Protein AF-A0A968BVP1-F1 (afdb_monomer)

Mean predicted aligned error: 5.4 Å

Structure (mmCIF, N/CA/C/O backbone):
data_AF-A0A968BVP1-F1
#
_entry.id   AF-A0A968BVP1-F1
#
loop_
_atom_site.group_PDB
_atom_site.id
_atom_site.type_symbol
_atom_site.label_atom_id
_atom_site.label_alt_id
_atom_site.label_comp_id
_atom_site.label_asym_id
_atom_site.label_entity_id
_atom_site.label_seq_id
_atom_site.pdbx_PDB_ins_code
_atom_site.Cartn_x
_atom_site.Cartn_y
_atom_site.Cartn_z
_atom_site.occupancy
_atom_site.B_iso_or_equiv
_atom_site.auth_seq_id
_atom_site.auth_comp_id
_atom_site.auth_asym_id
_atom_site.auth_atom_id
_atom_site.pdbx_PDB_model_num
ATOM 1 N N . MET A 1 1 ? -15.185 7.755 -11.652 1.00 41.69 1 MET A N 1
ATOM 2 C CA . MET A 1 1 ? -15.634 7.357 -10.300 1.00 41.69 1 MET A CA 1
ATOM 3 C C . MET A 1 1 ? -15.084 8.380 -9.328 1.00 41.69 1 MET A C 1
ATOM 5 O O . MET A 1 1 ? -13.960 8.812 -9.534 1.00 41.69 1 MET A O 1
ATOM 9 N N . MET A 1 2 ? -15.876 8.836 -8.360 1.00 43.50 2 MET A N 1
ATOM 10 C CA . MET A 1 2 ? -15.433 9.840 -7.390 1.00 43.50 2 MET A CA 1
ATOM 11 C C . MET A 1 2 ? -14.433 9.199 -6.422 1.00 43.50 2 MET A C 1
ATOM 13 O O . MET A 1 2 ? -14.837 8.590 -5.438 1.00 43.50 2 MET A O 1
ATOM 17 N N . THR A 1 3 ? -13.138 9.301 -6.706 1.00 53.69 3 THR A N 1
ATOM 18 C CA . THR A 1 3 ? -12.103 9.068 -5.696 1.00 53.69 3 THR A CA 1
ATOM 19 C C . THR A 1 3 ? -12.047 10.321 -4.834 1.00 53.69 3 THR A C 1
ATOM 21 O O . THR A 1 3 ? -11.337 11.272 -5.144 1.00 53.69 3 THR A O 1
ATOM 24 N N . GLY A 1 4 ? -12.899 10.378 -3.812 1.00 74.56 4 GLY A N 1
ATOM 25 C CA . GLY A 1 4 ? -12.722 11.358 -2.751 1.00 74.56 4 GLY A CA 1
ATOM 26 C C . GLY A 1 4 ? -11.525 10.916 -1.928 1.00 74.56 4 GLY A C 1
ATOM 27 O O . GLY A 1 4 ? -11.601 9.870 -1.284 1.00 74.56 4 GLY A O 1
ATOM 28 N N . HIS A 1 5 ? -10.428 11.668 -1.984 1.00 85.94 5 HIS A N 1
ATOM 29 C CA . HIS A 1 5 ? -9.328 11.466 -1.052 1.00 85.94 5 HIS A CA 1
ATOM 30 C C . HIS A 1 5 ? -9.881 11.533 0.377 1.00 85.94 5 HIS A C 1
ATOM 32 O O . HIS A 1 5 ? -10.595 12.471 0.737 1.00 85.94 5 HIS A O 1
ATOM 38 N N . LEU A 1 6 ? -9.576 10.512 1.173 1.00 91.88 6 LEU A N 1
ATOM 39 C CA . LEU A 1 6 ? -9.754 10.508 2.617 1.00 91.88 6 LEU A CA 1
ATOM 40 C C . LEU A 1 6 ? -9.092 11.741 3.229 1.00 91.88 6 LEU A C 1
ATOM 42 O O . LEU A 1 6 ? -8.031 12.181 2.780 1.00 91.88 6 LEU A O 1
ATOM 46 N N . SER A 1 7 ? -9.719 12.274 4.276 1.00 94.06 7 SER A N 1
ATOM 47 C CA . SER A 1 7 ? -9.100 13.335 5.058 1.00 94.06 7 SER A CA 1
ATOM 48 C C . SER A 1 7 ? -7.851 12.803 5.779 1.00 94.06 7 SER A C 1
ATOM 50 O O . SER A 1 7 ? -7.758 11.595 6.034 1.00 94.06 7 SER A O 1
ATOM 52 N N . PRO A 1 8 ? -6.894 13.674 6.138 1.00 92.56 8 PRO A N 1
ATOM 53 C CA . PRO A 1 8 ? -5.720 13.268 6.908 1.00 92.56 8 PRO A CA 1
ATOM 54 C C . PRO A 1 8 ? -6.083 12.543 8.210 1.00 92.56 8 PRO A C 1
ATOM 56 O O . PRO A 1 8 ? -5.438 11.568 8.580 1.00 92.56 8 PRO A O 1
ATOM 59 N N . GLU A 1 9 ? -7.159 12.967 8.872 1.00 96.06 9 GLU A N 1
ATOM 60 C CA . GLU A 1 9 ? -7.649 12.357 10.108 1.00 96.06 9 GLU A CA 1
ATOM 61 C C . GLU A 1 9 ? -8.123 10.920 9.874 1.00 96.06 9 GLU A C 1
ATOM 63 O O . GLU A 1 9 ? -7.772 10.031 10.642 1.00 96.06 9 GLU A O 1
ATOM 68 N N . ALA A 1 10 ? -8.848 10.666 8.781 1.00 95.25 10 ALA A N 1
ATOM 69 C CA . ALA A 1 10 ? -9.285 9.317 8.428 1.00 95.25 10 ALA A CA 1
ATOM 70 C C . ALA A 1 10 ? -8.099 8.391 8.096 1.00 95.25 10 ALA A C 1
ATOM 72 O O . ALA A 1 10 ? -8.136 7.203 8.416 1.00 95.25 10 ALA A O 1
ATOM 73 N N . ILE A 1 11 ? -7.033 8.917 7.482 1.00 94.94 11 ILE A N 1
ATOM 74 C CA . ILE A 1 11 ? -5.795 8.158 7.239 1.00 94.94 11 ILE A CA 1
ATOM 75 C C . ILE A 1 11 ? -5.114 7.782 8.562 1.00 94.94 11 ILE A C 1
ATOM 77 O O . ILE A 1 11 ? -4.717 6.627 8.737 1.00 94.94 11 ILE A O 1
ATOM 81 N N . GLU A 1 12 ? -5.014 8.721 9.504 1.00 95.56 12 GLU A N 1
ATOM 82 C CA . GLU A 1 12 ? -4.438 8.453 10.825 1.00 95.56 12 GLU A CA 1
ATOM 83 C C . GLU A 1 12 ? -5.295 7.478 11.643 1.00 95.56 12 GLU A C 1
ATOM 85 O O . GLU A 1 12 ? -4.748 6.589 12.293 1.00 95.56 12 GLU A O 1
ATOM 90 N N . GLU A 1 13 ? -6.626 7.555 11.562 1.00 95.88 13 GLU A N 1
ATOM 91 C CA . GLU A 1 13 ? -7.519 6.574 12.191 1.00 95.88 13 GLU A CA 1
ATOM 92 C C . GLU A 1 13 ? -7.312 5.169 11.617 1.00 95.88 13 GLU A C 1
ATOM 94 O O . GLU A 1 13 ? -7.130 4.215 12.378 1.00 95.88 13 GLU A O 1
ATOM 99 N N . LEU A 1 14 ? -7.260 5.025 10.288 1.00 95.19 14 LEU A N 1
ATOM 100 C CA . LEU A 1 14 ? -7.003 3.736 9.636 1.00 95.19 14 LEU A CA 1
ATOM 101 C C . LEU A 1 14 ? -5.667 3.122 10.068 1.00 95.19 14 LEU A C 1
ATOM 103 O O . LEU A 1 14 ? -5.574 1.906 10.220 1.00 95.19 14 LEU A O 1
ATOM 107 N N . LYS A 1 15 ? -4.643 3.945 10.311 1.00 95.75 15 LYS A N 1
ATOM 108 C CA . LYS A 1 15 ? -3.314 3.497 10.752 1.00 95.75 15 LYS A CA 1
ATOM 109 C C . LYS A 1 15 ? -3.322 2.851 12.143 1.00 95.75 15 LYS A C 1
ATOM 111 O O . LYS A 1 15 ? -2.397 2.105 12.465 1.00 95.75 15 LYS A O 1
ATOM 116 N N . THR A 1 16 ? -4.359 3.094 12.949 1.00 95.75 16 THR A N 1
ATOM 117 C CA . THR A 1 16 ? -4.544 2.458 14.266 1.00 95.75 16 THR A CA 1
ATOM 118 C C . THR A 1 16 ? -5.151 1.055 14.195 1.00 95.75 16 THR A C 1
ATOM 120 O O . THR A 1 16 ? -5.107 0.321 15.183 1.00 95.75 16 THR A O 1
ATOM 123 N N . ILE A 1 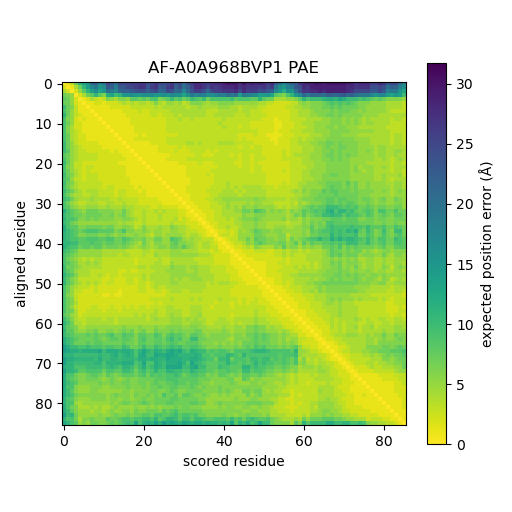17 ? -5.704 0.671 13.042 1.00 96.00 17 ILE A N 1
ATOM 124 C CA . ILE A 1 17 ? -6.368 -0.615 12.832 1.00 96.00 17 ILE A CA 1
ATOM 125 C C . ILE A 1 17 ? -5.345 -1.618 12.293 1.00 96.00 17 ILE A C 1
ATOM 127 O O . ILE A 1 17 ? -4.618 -1.343 11.338 1.00 96.00 17 ILE A O 1
ATOM 131 N N . ASP A 1 18 ? -5.280 -2.807 12.890 1.00 92.94 18 ASP A N 1
ATOM 132 C CA . ASP A 1 18 ? -4.393 -3.864 12.410 1.00 92.94 18 ASP A CA 1
ATOM 133 C C . ASP A 1 18 ? -4.853 -4.441 11.056 1.00 92.94 18 ASP A C 1
ATOM 135 O O . ASP A 1 18 ? -6.042 -4.473 10.724 1.00 92.94 18 ASP A O 1
ATOM 139 N N . THR A 1 19 ? -3.897 -4.924 10.255 1.00 90.69 19 THR A N 1
ATOM 140 C CA . THR A 1 19 ? -4.174 -5.473 8.918 1.00 90.69 19 THR A CA 1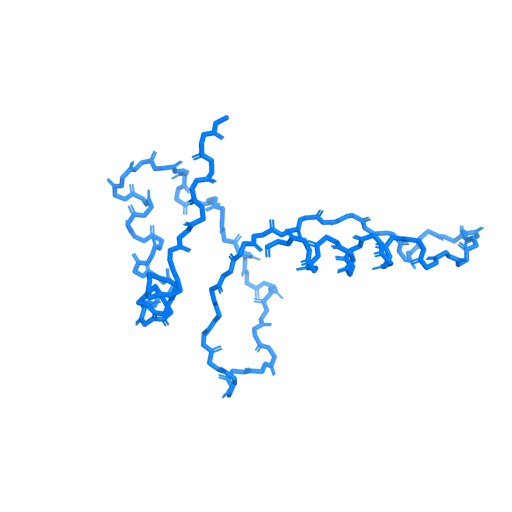
ATOM 141 C C . THR A 1 19 ? -5.194 -6.624 8.930 1.00 90.69 19 THR A C 1
ATOM 143 O O . THR A 1 19 ? -6.098 -6.584 8.095 1.00 90.69 19 THR A O 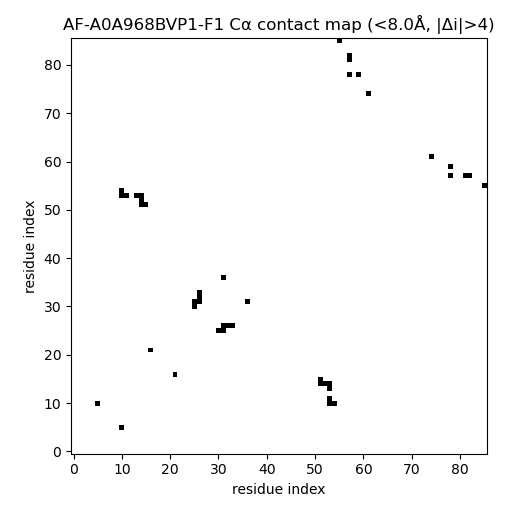1
ATOM 146 N N . PRO A 1 20 ? -5.129 -7.618 9.846 1.00 90.88 20 PRO A N 1
ATOM 147 C CA . PRO A 1 20 ? -6.170 -8.644 9.954 1.00 90.88 20 PRO A CA 1
ATOM 148 C C . PRO A 1 20 ? -7.583 -8.080 10.146 1.00 90.88 20 PRO A C 1
ATOM 150 O O . PRO A 1 20 ? -8.511 -8.548 9.490 1.00 90.88 20 PRO A O 1
ATOM 153 N N . THR A 1 21 ? -7.764 -7.055 10.982 1.00 94.31 21 THR A N 1
ATOM 154 C CA . THR A 1 21 ? -9.066 -6.400 11.185 1.00 94.31 21 THR A CA 1
ATOM 155 C C . THR A 1 21 ? -9.580 -5.739 9.903 1.00 94.31 21 THR A C 1
ATOM 157 O O . THR A 1 21 ? -10.757 -5.892 9.565 1.00 94.31 21 THR A O 1
ATOM 160 N N . VAL A 1 22 ? -8.709 -5.075 9.135 1.00 92.94 22 VAL A N 1
ATOM 161 C CA . VAL A 1 22 ? -9.074 -4.509 7.821 1.00 92.94 22 VAL A CA 1
ATOM 162 C C . VAL A 1 22 ? -9.468 -5.610 6.828 1.00 92.94 22 VAL A C 1
ATOM 164 O O . VAL A 1 22 ? -10.483 -5.478 6.142 1.00 92.94 22 VAL A O 1
ATOM 167 N N . CYS A 1 23 ? -8.722 -6.718 6.771 1.00 91.44 23 CYS A N 1
ATOM 168 C CA . CYS A 1 23 ? -9.061 -7.865 5.921 1.00 91.44 23 CYS A CA 1
ATOM 169 C C . CYS A 1 23 ? -10.414 -8.480 6.304 1.00 91.44 23 CYS A C 1
ATOM 171 O O . CYS A 1 23 ? -11.250 -8.703 5.431 1.00 91.44 23 CYS A O 1
ATOM 173 N N . ASN A 1 24 ? -10.678 -8.667 7.600 1.00 92.12 24 ASN A N 1
ATOM 174 C CA . ASN A 1 24 ? -11.958 -9.185 8.086 1.00 92.12 24 ASN A CA 1
ATOM 175 C C . ASN A 1 24 ? -13.133 -8.301 7.645 1.00 92.12 24 ASN A C 1
ATOM 177 O O . ASN A 1 24 ? -14.175 -8.817 7.252 1.00 92.12 24 ASN A O 1
ATOM 181 N N . ALA A 1 25 ? -12.973 -6.974 7.683 1.00 94.12 25 ALA A N 1
ATOM 182 C CA . ALA A 1 25 ? -13.998 -6.048 7.207 1.00 94.12 25 ALA A CA 1
ATOM 183 C C . ALA A 1 25 ? -14.228 -6.185 5.692 1.00 94.12 25 ALA A C 1
ATOM 185 O O . ALA A 1 25 ? -15.371 -6.276 5.252 1.00 94.12 25 ALA A O 1
ATOM 186 N N . ILE A 1 26 ? -13.158 -6.254 4.896 1.00 93.56 26 ILE A N 1
ATOM 187 C CA . ILE A 1 26 ? -13.227 -6.473 3.442 1.00 93.56 26 ILE A CA 1
ATOM 188 C C . ILE A 1 26 ? -14.008 -7.754 3.108 1.00 93.56 26 ILE A C 1
ATOM 190 O O . ILE A 1 26 ? -14.848 -7.731 2.208 1.00 93.56 26 ILE A O 1
ATOM 194 N N . GLU A 1 27 ? -13.755 -8.841 3.842 1.00 91.56 27 GLU A N 1
ATOM 195 C CA . GLU A 1 27 ? -14.476 -10.112 3.706 1.00 91.56 27 GLU A CA 1
ATOM 196 C C . GLU A 1 27 ? -15.947 -9.979 4.117 1.00 91.56 27 GLU A C 1
ATOM 198 O O . GLU A 1 27 ? -16.838 -10.438 3.406 1.00 91.56 27 GLU A O 1
ATOM 203 N N . GLN A 1 28 ? -16.213 -9.328 5.252 1.00 94.75 28 GLN A N 1
ATOM 204 C CA . GLN A 1 28 ? -17.560 -9.142 5.792 1.00 94.75 28 GLN A CA 1
ATOM 205 C C . GLN A 1 28 ? -18.459 -8.311 4.866 1.00 94.75 28 GLN A C 1
ATOM 207 O O . GLN A 1 28 ? -19.669 -8.536 4.823 1.00 94.75 28 GLN A O 1
ATOM 212 N N . PHE A 1 29 ? -17.880 -7.349 4.146 1.00 96.38 29 PHE A N 1
ATOM 213 C CA . PHE A 1 29 ? -18.585 -6.487 3.196 1.00 96.38 29 PHE A CA 1
ATOM 214 C C . PHE A 1 29 ? -18.549 -7.003 1.747 1.00 96.38 29 PHE A C 1
ATOM 216 O O . PHE A 1 29 ? -19.013 -6.290 0.861 1.00 96.38 29 PHE A O 1
ATOM 223 N N . ASP A 1 30 ? -18.019 -8.208 1.503 1.00 94.69 30 ASP A N 1
ATOM 224 C CA . ASP A 1 30 ? -17.920 -8.838 0.174 1.00 94.69 30 ASP A CA 1
ATOM 225 C C . ASP A 1 30 ? -17.262 -7.929 -0.887 1.00 94.69 30 ASP A C 1
ATOM 227 O O . ASP A 1 30 ? -17.669 -7.863 -2.045 1.00 94.69 30 ASP A O 1
ATOM 231 N N . VAL A 1 31 ? -16.236 -7.170 -0.478 1.00 94.88 31 VAL A N 1
ATOM 232 C CA . VAL A 1 31 ? -15.537 -6.220 -1.364 1.00 94.88 31 VAL A CA 1
ATOM 233 C C . VAL A 1 31 ? -14.630 -6.953 -2.362 1.00 94.88 31 VAL A C 1
ATOM 235 O O . VAL A 1 31 ? -14.454 -6.491 -3.488 1.00 94.88 31 VAL A O 1
ATOM 238 N N . ARG A 1 32 ? -14.019 -8.070 -1.943 1.00 92.81 32 ARG A N 1
ATOM 239 C CA . ARG A 1 32 ? -13.177 -8.967 -2.761 1.00 92.81 32 ARG A CA 1
ATOM 240 C C . ARG A 1 32 ? -13.070 -10.352 -2.112 1.00 92.81 32 ARG A C 1
ATOM 242 O O . ARG A 1 32 ? -13.416 -10.511 -0.941 1.00 92.81 32 ARG A O 1
ATOM 249 N N . GLY A 1 33 ? -12.546 -11.338 -2.845 1.00 88.69 33 GLY A N 1
ATOM 250 C CA . GLY A 1 33 ? -12.388 -12.705 -2.342 1.00 88.69 33 GLY A CA 1
ATOM 251 C C . GLY A 1 33 ? -11.409 -12.816 -1.162 1.00 88.69 33 GLY A C 1
ATOM 252 O O . GLY A 1 33 ? -10.428 -12.084 -1.079 1.00 88.69 33 GLY A O 1
ATOM 253 N N . ARG A 1 34 ? -11.628 -13.798 -0.273 1.00 87.56 34 ARG A N 1
ATOM 254 C CA . ARG A 1 34 ? -10.836 -14.015 0.970 1.00 87.56 34 ARG A CA 1
ATOM 255 C C . ARG A 1 34 ? -9.350 -14.310 0.744 1.00 87.56 34 ARG A C 1
ATOM 257 O O . ARG A 1 34 ? -8.550 -14.265 1.669 1.00 87.56 34 ARG A O 1
ATOM 264 N N . ILE A 1 35 ? -8.999 -14.684 -0.481 1.00 87.75 35 ILE A N 1
ATOM 265 C CA . ILE A 1 35 ? -7.634 -15.020 -0.893 1.00 87.75 35 ILE A CA 1
ATOM 266 C C . ILE A 1 35 ? -7.047 -13.971 -1.847 1.00 87.75 35 ILE A C 1
ATOM 268 O O . ILE A 1 35 ? -6.046 -14.225 -2.510 1.00 87.75 35 ILE A O 1
ATOM 272 N N . GLU A 1 36 ? -7.668 -12.800 -1.940 1.00 88.38 36 GLU A N 1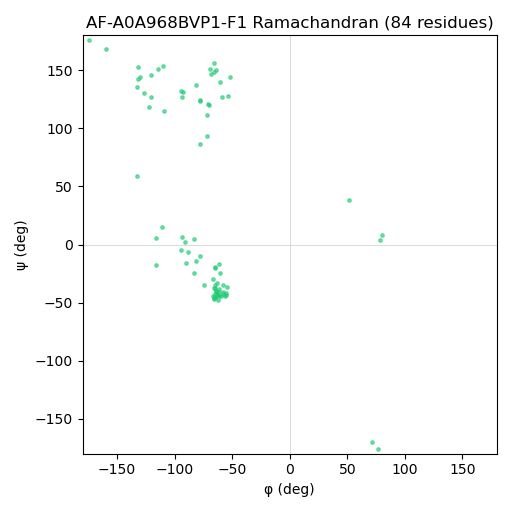
ATOM 273 C CA . GLU A 1 36 ? -7.250 -11.720 -2.825 1.00 88.38 36 GLU A CA 1
ATOM 274 C C . GLU A 1 36 ? -6.776 -10.513 -2.013 1.00 88.38 36 GLU A C 1
ATOM 276 O O . GLU A 1 36 ? -7.251 -10.243 -0.913 1.00 88.38 36 GLU A O 1
ATOM 281 N N . GLY A 1 37 ? -5.850 -9.732 -2.572 1.00 82.06 37 GLY A N 1
ATOM 282 C CA . GLY A 1 37 ? -5.460 -8.446 -1.989 1.00 82.06 37 GLY A CA 1
ATOM 283 C C . GLY A 1 37 ? -4.475 -8.499 -0.819 1.00 82.06 37 GLY A C 1
ATOM 284 O O . GLY A 1 37 ? -4.219 -7.452 -0.231 1.00 82.06 37 GLY A O 1
ATOM 285 N N . PHE A 1 38 ? -3.900 -9.665 -0.509 1.00 83.25 38 PHE A N 1
ATOM 286 C CA . PHE A 1 38 ? -2.770 -9.801 0.415 1.00 83.25 38 PHE A CA 1
ATOM 287 C C . PHE A 1 38 ? -1.488 -10.185 -0.340 1.00 83.25 38 PHE A C 1
ATOM 289 O O . PHE A 1 38 ? -1.533 -10.789 -1.409 1.00 83.25 38 PHE A O 1
ATOM 296 N N . PHE A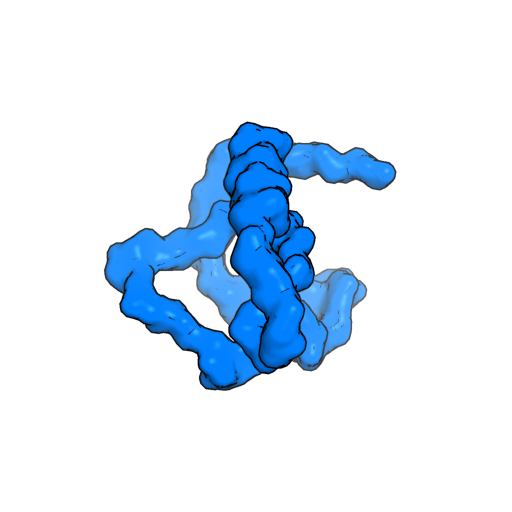 1 39 ? -0.331 -9.834 0.220 1.00 84.62 39 PHE A N 1
ATOM 297 C CA . PHE A 1 39 ? 0.979 -9.953 -0.438 1.00 84.62 39 PHE A CA 1
ATOM 298 C C . PHE A 1 39 ? 1.638 -11.347 -0.352 1.00 84.62 39 PHE A C 1
ATOM 300 O O . PHE A 1 39 ? 2.769 -11.521 -0.801 1.00 84.62 39 PHE A O 1
ATOM 307 N N . GLY A 1 40 ? 0.962 -12.350 0.216 1.00 83.50 40 GLY A N 1
ATOM 308 C CA . GLY A 1 40 ? 1.572 -13.651 0.512 1.00 83.50 40 GLY A CA 1
ATOM 309 C C . GLY A 1 40 ? 2.567 -13.606 1.681 1.00 83.50 40 GLY A C 1
ATOM 310 O O . GLY A 1 40 ? 2.658 -12.617 2.403 1.00 83.50 40 GLY A O 1
ATOM 311 N N . MET A 1 41 ? 3.310 -14.701 1.879 1.00 85.06 41 MET A N 1
ATOM 312 C CA . MET A 1 41 ? 4.297 -14.847 2.969 1.00 85.06 41 MET A CA 1
ATOM 313 C C . MET A 1 41 ? 5.733 -14.476 2.553 1.00 85.06 41 MET A C 1
ATOM 315 O O . MET A 1 41 ? 6.649 -14.479 3.384 1.00 85.06 41 MET A O 1
ATOM 319 N N . ASP A 1 42 ? 5.932 -14.169 1.271 1.00 91.44 42 ASP A N 1
ATOM 320 C CA . ASP A 1 42 ? 7.241 -13.845 0.697 1.00 91.44 42 ASP A CA 1
ATOM 321 C C . ASP A 1 42 ? 7.628 -12.377 0.922 1.00 91.44 42 ASP A C 1
ATOM 323 O O . ASP A 1 42 ? 8.812 -12.045 0.985 1.00 91.44 42 ASP A O 1
ATOM 327 N N . ILE A 1 43 ? 6.638 -11.499 1.109 1.00 91.69 43 ILE A N 1
ATOM 328 C CA . ILE A 1 43 ? 6.842 -10.077 1.389 1.00 91.69 43 ILE A CA 1
ATOM 329 C C . ILE A 1 43 ? 6.831 -9.854 2.903 1.00 91.69 43 ILE A C 1
ATOM 331 O O . ILE A 1 43 ? 5.903 -10.252 3.604 1.00 91.69 43 ILE A O 1
ATOM 335 N N . ARG A 1 44 ? 7.883 -9.206 3.417 1.00 91.50 44 ARG A N 1
ATOM 336 C CA . ARG A 1 44 ? 8.084 -8.955 4.852 1.00 91.50 44 ARG A CA 1
ATOM 337 C C . ARG A 1 44 ? 8.412 -7.489 5.101 1.00 91.50 44 ARG A C 1
ATOM 339 O O . ARG A 1 44 ? 9.129 -6.874 4.316 1.00 91.50 44 ARG A O 1
ATOM 346 N N . CYS A 1 45 ? 7.929 -6.949 6.219 1.00 91.75 45 CYS A N 1
ATOM 347 C CA . CYS A 1 45 ? 8.322 -5.619 6.672 1.00 91.75 45 CYS A CA 1
ATOM 348 C C . CYS A 1 45 ? 9.773 -5.650 7.168 1.00 91.75 45 CYS A C 1
ATOM 350 O O . CYS A 1 45 ? 10.097 -6.410 8.081 1.00 91.75 45 CYS A O 1
ATOM 352 N N . LEU A 1 46 ? 10.638 -4.836 6.560 1.00 95.56 46 LEU A N 1
ATOM 353 C CA . LEU A 1 46 ? 12.053 -4.740 6.935 1.00 95.56 46 LEU A CA 1
ATOM 354 C C . LEU A 1 46 ? 12.324 -3.682 8.014 1.00 95.56 46 LEU A C 1
ATOM 356 O O . LEU A 1 46 ? 13.399 -3.703 8.601 1.00 95.56 46 LEU A O 1
ATOM 360 N N . LEU A 1 47 ? 11.370 -2.777 8.257 1.00 96.56 47 LEU A N 1
ATOM 361 C CA . LEU A 1 47 ? 11.500 -1.627 9.162 1.00 96.56 47 LEU A CA 1
ATOM 362 C C . LEU A 1 47 ? 10.279 -1.522 10.102 1.00 96.56 47 LEU A C 1
ATOM 364 O O . LEU A 1 47 ? 9.540 -0.534 10.049 1.00 96.56 47 LEU A O 1
ATOM 368 N N . PRO A 1 48 ? 9.989 -2.555 10.918 1.00 93.50 48 PRO A N 1
ATOM 369 C CA . PRO A 1 48 ? 8.811 -2.579 11.791 1.00 93.50 48 PRO A CA 1
ATOM 370 C C . PRO A 1 48 ? 8.778 -1.436 12.819 1.00 93.50 48 PRO A C 1
ATOM 372 O O . PRO A 1 48 ? 7.703 -1.043 13.267 1.00 93.50 48 PRO A O 1
ATOM 375 N N . GLU A 1 49 ? 9.930 -0.877 13.180 1.00 96.31 49 GLU A N 1
ATOM 376 C CA . GLU A 1 49 ? 10.075 0.253 14.099 1.00 96.31 49 GLU A CA 1
ATOM 377 C C . GLU A 1 49 ? 9.456 1.560 13.585 1.00 96.31 49 GLU A C 1
ATOM 379 O O . GLU A 1 49 ? 9.157 2.443 14.387 1.00 96.31 49 GLU A O 1
ATOM 384 N N . LEU A 1 50 ? 9.227 1.681 12.272 1.00 94.81 50 LEU A N 1
ATOM 385 C CA . LEU A 1 50 ? 8.529 2.829 11.681 1.00 94.81 50 LEU A CA 1
ATOM 386 C C . LEU A 1 50 ? 7.004 2.756 11.870 1.00 94.81 50 LEU A C 1
ATOM 388 O O . LEU A 1 50 ? 6.304 3.739 11.626 1.00 94.81 50 LEU A O 1
ATOM 392 N N . GLY A 1 51 ? 6.494 1.614 12.341 1.00 92.12 51 GLY A N 1
ATOM 393 C CA . GLY A 1 51 ? 5.072 1.368 12.548 1.00 92.12 51 GLY A CA 1
ATOM 394 C C . GLY A 1 51 ? 4.300 1.080 11.257 1.00 92.12 51 GLY A C 1
ATOM 395 O O . GLY A 1 51 ? 4.861 0.956 10.168 1.00 92.12 51 GLY A O 1
ATOM 396 N N . SER A 1 52 ? 2.980 0.938 11.393 1.00 93.62 52 SER A N 1
ATOM 397 C CA . SER A 1 52 ? 2.068 0.694 10.270 1.00 93.62 52 SER A CA 1
ATOM 398 C C . SER A 1 52 ? 1.969 1.912 9.350 1.00 93.62 52 SER A C 1
ATOM 400 O O . SE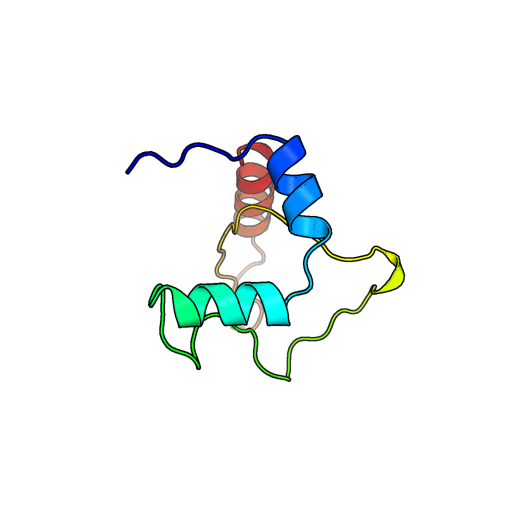R A 1 52 ? 2.009 3.050 9.813 1.00 93.62 52 SER A O 1
ATOM 402 N N . MET A 1 53 ? 1.783 1.687 8.049 1.00 93.25 53 MET A N 1
ATOM 403 C CA . MET A 1 53 ? 1.582 2.752 7.062 1.00 93.25 53 MET A CA 1
ATOM 404 C C . MET A 1 53 ? 0.242 2.588 6.346 1.00 93.25 53 MET A C 1
ATOM 406 O O . MET A 1 53 ? -0.189 1.467 6.078 1.00 93.25 53 MET A O 1
ATOM 410 N N . VAL A 1 54 ? -0.383 3.715 6.005 1.00 94.50 54 VAL A N 1
ATOM 411 C CA . VAL A 1 54 ? -1.611 3.797 5.204 1.00 94.50 54 VAL A CA 1
ATOM 412 C C . VAL A 1 54 ? -1.397 4.861 4.132 1.00 94.50 54 VAL A C 1
ATOM 414 O O . VAL A 1 54 ? -0.854 5.925 4.418 1.00 94.50 54 VAL A O 1
ATOM 417 N N . GLY A 1 55 ? -1.798 4.571 2.896 1.00 91.19 55 GLY A N 1
ATOM 418 C CA . GLY A 1 55 ? -1.655 5.493 1.774 1.00 91.19 55 GLY A CA 1
ATOM 419 C C . GLY A 1 55 ? -2.308 4.966 0.501 1.00 91.19 55 GLY A C 1
ATOM 420 O O . GLY A 1 55 ? -2.817 3.843 0.466 1.00 91.19 55 GLY A O 1
ATOM 421 N N . TYR A 1 56 ? -2.289 5.785 -0.547 1.00 90.62 56 TYR A N 1
ATOM 422 C CA . TYR A 1 56 ? -2.803 5.404 -1.859 1.00 90.62 56 TYR A CA 1
ATOM 423 C C . TYR A 1 56 ? -1.782 4.579 -2.635 1.00 90.62 56 TYR A C 1
ATOM 425 O O . TYR A 1 56 ? -0.588 4.875 -2.650 1.00 90.62 56 TYR A O 1
ATOM 433 N N . ALA A 1 57 ? -2.264 3.524 -3.289 1.00 90.12 57 ALA A N 1
ATOM 434 C CA . ALA A 1 57 ? -1.420 2.658 -4.094 1.00 90.12 57 ALA A CA 1
ATOM 435 C C . ALA A 1 57 ? -1.106 3.308 -5.448 1.00 90.12 57 ALA A C 1
ATOM 437 O O . ALA A 1 57 ? -2.011 3.593 -6.232 1.00 90.12 57 ALA A O 1
ATOM 438 N N . ILE A 1 58 ? 0.185 3.454 -5.744 1.00 89.38 58 ILE A N 1
ATOM 439 C CA . ILE A 1 58 ? 0.705 3.803 -7.069 1.00 89.38 58 ILE A CA 1
ATOM 440 C C . ILE A 1 58 ? 1.388 2.556 -7.620 1.00 89.38 58 ILE A C 1
ATOM 442 O O . ILE A 1 58 ? 2.375 2.077 -7.060 1.00 89.38 58 ILE A O 1
ATOM 446 N N . THR A 1 59 ? 0.853 2.001 -8.702 1.00 88.69 59 THR A N 1
ATOM 447 C CA . THR A 1 59 ? 1.359 0.756 -9.292 1.00 88.69 59 THR A CA 1
ATOM 448 C C . THR A 1 59 ? 2.345 1.044 -10.416 1.00 88.69 59 THR A C 1
ATOM 450 O O . THR A 1 59 ? 2.038 1.817 -11.321 1.00 88.69 59 THR A O 1
ATOM 453 N N . LEU A 1 60 ? 3.495 0.372 -10.400 1.00 87.38 60 LEU A N 1
ATOM 454 C CA . LEU A 1 60 ? 4.531 0.481 -11.427 1.00 87.38 60 LEU A CA 1
ATOM 455 C C . LEU A 1 60 ? 4.999 -0.907 -11.872 1.00 87.38 60 LEU A C 1
ATOM 457 O O . LEU A 1 60 ? 4.939 -1.868 -11.108 1.00 87.38 60 LEU A O 1
ATOM 461 N N . THR A 1 61 ? 5.479 -1.009 -13.108 1.00 87.00 61 THR A N 1
ATOM 462 C CA . THR A 1 61 ? 6.117 -2.218 -13.647 1.00 87.00 61 THR A CA 1
ATOM 463 C C . THR A 1 61 ? 7.539 -1.868 -14.060 1.00 87.00 61 THR A C 1
ATOM 465 O O . THR A 1 61 ? 7.744 -0.908 -14.798 1.00 87.00 61 THR A O 1
ATOM 468 N N . VAL A 1 62 ? 8.515 -2.630 -13.567 1.00 84.56 62 VAL A N 1
ATOM 469 C CA . VAL A 1 62 ? 9.947 -2.439 -13.838 1.00 84.56 62 VAL A CA 1
ATOM 470 C C . VAL A 1 62 ? 10.556 -3.777 -14.230 1.00 84.56 62 VAL A C 1
ATOM 472 O O . VAL A 1 62 ? 10.223 -4.806 -13.646 1.00 84.56 62 VAL A O 1
ATOM 475 N N . ASP A 1 63 ? 11.480 -3.740 -15.185 1.00 85.25 63 ASP A N 1
ATOM 476 C CA . ASP A 1 63 ? 12.337 -4.861 -15.547 1.00 85.25 63 ASP A CA 1
ATOM 477 C C . ASP A 1 63 ? 13.804 -4.446 -15.391 1.00 85.25 63 ASP A C 1
ATOM 479 O O . ASP A 1 63 ? 14.276 -3.512 -16.038 1.00 85.25 63 ASP A O 1
ATOM 483 N N . SER A 1 64 ? 14.511 -5.133 -14.497 1.00 82.62 64 SER A N 1
ATOM 484 C CA . SER A 1 64 ? 15.946 -4.961 -14.245 1.00 82.62 64 SER A CA 1
ATOM 485 C C . SER A 1 64 ? 16.761 -6.208 -14.595 1.00 82.62 64 SER A C 1
ATOM 487 O O . SER A 1 64 ? 17.960 -6.264 -14.321 1.00 82.62 64 SER A O 1
ATOM 489 N N . THR A 1 65 ? 16.115 -7.224 -15.169 1.00 88.94 65 THR A N 1
ATOM 490 C CA . THR A 1 65 ? 16.681 -8.568 -15.339 1.00 88.94 65 THR A CA 1
ATOM 491 C C . THR A 1 65 ? 16.847 -8.976 -16.794 1.00 88.94 65 THR A C 1
ATOM 493 O O . THR A 1 65 ? 17.634 -9.883 -17.067 1.00 88.94 65 THR A O 1
ATOM 496 N N . THR A 1 66 ? 16.177 -8.305 -17.735 1.00 89.50 66 THR A N 1
ATOM 497 C CA . THR A 1 66 ? 16.380 -8.568 -19.162 1.00 89.50 66 THR A CA 1
ATOM 498 C C . THR A 1 66 ? 17.759 -8.071 -19.617 1.00 89.50 66 THR A C 1
ATOM 500 O O . THR A 1 66 ? 18.063 -6.877 -19.521 1.00 89.50 66 THR A O 1
ATOM 503 N N . PRO A 1 67 ? 18.623 -8.963 -20.140 1.00 92.94 67 PRO A N 1
ATOM 504 C CA . PRO A 1 67 ? 19.954 -8.581 -20.599 1.00 92.94 67 PRO A CA 1
ATOM 505 C C . PRO A 1 67 ? 19.908 -7.638 -21.806 1.00 92.94 67 PRO A C 1
ATOM 507 O O . PRO A 1 67 ? 19.047 -7.757 -22.673 1.00 92.94 67 PRO A O 1
ATOM 510 N N . GLY A 1 68 ? 20.894 -6.744 -21.909 1.00 89.62 68 GLY A N 1
ATOM 511 C CA . GLY A 1 68 ? 21.077 -5.889 -23.088 1.00 89.62 68 GLY A CA 1
ATOM 512 C C . GLY A 1 68 ? 20.133 -4.687 -23.179 1.00 89.62 68 GLY A C 1
ATOM 513 O O . GLY A 1 68 ? 20.215 -3.943 -24.154 1.00 89.62 68 GLY A O 1
ATOM 514 N N . ILE A 1 69 ? 19.282 -4.458 -22.175 1.00 84.94 69 ILE A N 1
ATOM 515 C CA . ILE A 1 69 ? 18.487 -3.232 -22.070 1.00 84.94 69 ILE A CA 1
ATOM 516 C C . ILE A 1 69 ? 19.381 -2.093 -21.546 1.00 84.94 69 ILE A 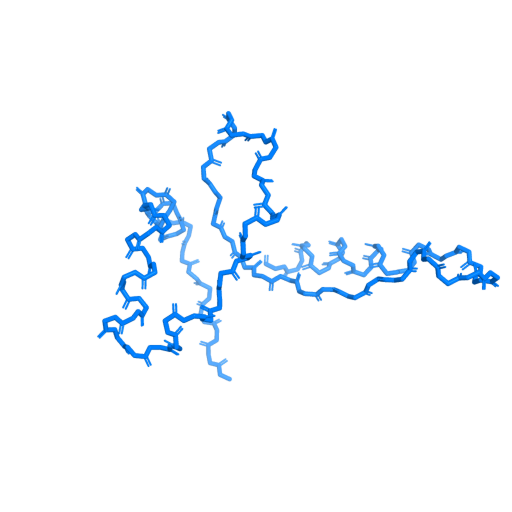C 1
ATOM 518 O O . ILE A 1 69 ? 19.996 -2.243 -20.485 1.00 84.94 69 ILE A O 1
ATOM 522 N N . PRO A 1 70 ? 19.484 -0.951 -22.254 1.00 85.69 70 PRO A N 1
ATOM 523 C CA . PRO A 1 70 ? 20.167 0.228 -21.735 1.00 85.69 70 PRO A CA 1
ATOM 524 C C . PRO A 1 70 ? 19.500 0.725 -20.452 1.00 85.69 70 PRO A C 1
ATOM 526 O O . PRO A 1 70 ? 18.274 0.766 -20.357 1.00 85.69 70 PRO A O 1
ATOM 529 N N . ARG A 1 71 ? 20.302 1.154 -19.474 1.00 84.38 71 ARG A N 1
ATOM 530 C CA . ARG A 1 71 ? 19.764 1.776 -18.263 1.00 84.38 71 ARG A CA 1
ATOM 531 C C . ARG A 1 71 ? 18.947 3.018 -18.643 1.00 84.38 71 ARG A C 1
ATOM 533 O O . ARG A 1 71 ? 19.471 3.914 -19.298 1.00 84.38 71 ARG A O 1
ATOM 540 N N . SER A 1 72 ? 17.704 3.073 -18.176 1.00 85.81 72 SER A N 1
ATOM 541 C CA . SER A 1 72 ? 16.843 4.251 -18.237 1.00 85.81 72 SER A CA 1
ATOM 542 C C . SER A 1 72 ? 16.319 4.551 -16.838 1.00 85.81 72 SER A C 1
ATOM 544 O O . SER A 1 72 ? 15.810 3.657 -16.163 1.00 85.81 72 SER A O 1
ATOM 546 N N . ASP A 1 73 ? 16.439 5.806 -16.408 1.00 88.12 73 ASP A N 1
ATOM 547 C CA . ASP A 1 73 ? 15.879 6.269 -15.135 1.00 88.12 73 ASP A CA 1
ATOM 548 C C . ASP A 1 73 ? 14.439 6.814 -15.317 1.00 88.12 73 ASP A C 1
ATOM 550 O O . ASP A 1 73 ? 13.804 7.245 -14.356 1.00 88.12 73 ASP A O 1
ATOM 554 N N . GLU A 1 74 ? 13.874 6.769 -16.532 1.00 88.44 74 GLU A N 1
ATOM 555 C CA . GLU A 1 74 ? 12.546 7.323 -16.850 1.00 88.44 74 GLU A CA 1
ATOM 556 C C . GLU A 1 74 ? 11.425 6.721 -15.996 1.00 88.44 74 GLU A C 1
ATOM 558 O O . GLU A 1 74 ? 10.577 7.455 -15.491 1.00 88.44 74 GLU A O 1
ATOM 563 N N . VAL A 1 75 ? 11.435 5.399 -15.782 1.00 85.56 75 VAL A N 1
ATOM 564 C CA . VAL A 1 75 ? 10.418 4.719 -14.959 1.00 85.56 75 VAL A CA 1
ATOM 565 C C . VAL A 1 75 ? 10.505 5.166 -13.499 1.00 85.56 75 VAL A C 1
ATOM 567 O O . VAL A 1 75 ? 9.482 5.360 -12.845 1.00 85.56 75 VAL A O 1
ATOM 570 N N . TRP A 1 76 ? 11.722 5.386 -12.997 1.00 86.44 76 TRP A N 1
ATOM 571 C CA . TRP A 1 76 ? 11.942 5.890 -11.644 1.00 86.44 76 TRP A CA 1
ATOM 572 C C . TRP A 1 76 ? 11.434 7.326 -11.488 1.00 86.44 76 TRP A C 1
ATOM 574 O O . TRP A 1 76 ? 10.731 7.635 -10.529 1.00 86.44 76 TRP A O 1
ATOM 584 N N . HIS A 1 77 ? 11.723 8.194 -12.458 1.00 91.12 77 HIS A N 1
ATOM 585 C CA . HIS A 1 77 ? 11.209 9.563 -12.468 1.00 91.12 77 HIS A CA 1
ATOM 586 C C . HIS A 1 77 ? 9.685 9.616 -12.582 1.00 91.12 77 HIS A C 1
ATOM 588 O O . HIS A 1 77 ? 9.053 10.414 -11.893 1.00 91.12 77 HIS A O 1
ATOM 594 N N . ALA A 1 78 ? 9.088 8.752 -13.405 1.00 88.12 78 ALA A N 1
ATOM 595 C CA . ALA A 1 78 ? 7.639 8.639 -13.514 1.00 88.12 78 ALA A CA 1
ATOM 596 C C . ALA A 1 78 ? 7.003 8.226 -12.178 1.00 88.12 78 ALA A C 1
ATOM 598 O O . ALA A 1 78 ? 5.987 8.793 -11.787 1.00 88.12 78 ALA A O 1
ATOM 599 N N . TRP A 1 79 ? 7.624 7.290 -11.453 1.00 89.38 79 TRP A N 1
ATOM 600 C CA . TRP A 1 79 ? 7.165 6.877 -10.128 1.00 89.38 79 TRP A CA 1
ATOM 601 C C . TRP A 1 79 ? 7.269 7.996 -9.085 1.00 89.38 79 TRP A C 1
ATOM 603 O O . TRP A 1 79 ? 6.288 8.258 -8.393 1.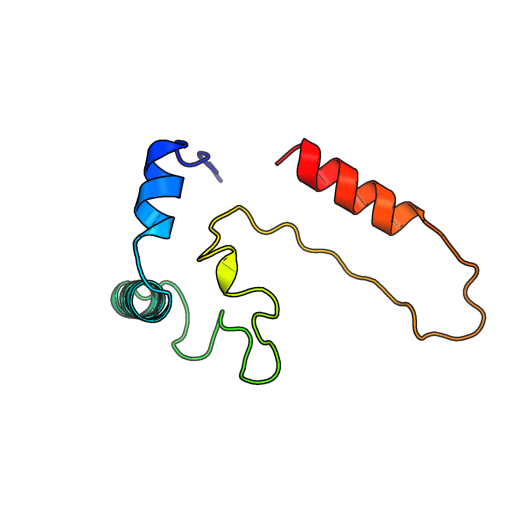00 89.38 79 TRP A O 1
ATOM 613 N N . LEU A 1 80 ? 8.406 8.699 -9.009 1.00 91.56 80 LEU A N 1
ATOM 614 C CA . LEU A 1 80 ? 8.575 9.834 -8.091 1.00 91.56 80 LEU A CA 1
ATOM 615 C C . LEU A 1 80 ? 7.552 10.941 -8.359 1.00 91.56 80 LEU A C 1
ATOM 617 O O . LEU A 1 80 ? 6.924 11.442 -7.432 1.00 91.56 80 LEU A O 1
ATOM 621 N N . LYS A 1 81 ? 7.342 11.276 -9.635 1.00 91.25 81 LYS A N 1
ATOM 622 C CA . LYS A 1 81 ? 6.345 12.268 -10.032 1.00 91.25 81 LYS A CA 1
ATOM 623 C C . LYS A 1 81 ? 4.930 11.835 -9.638 1.00 91.25 81 LYS A C 1
ATOM 625 O O . LYS A 1 81 ? 4.179 12.640 -9.105 1.00 91.25 81 LYS A O 1
ATOM 630 N N . ALA A 1 82 ? 4.583 10.564 -9.846 1.00 88.19 82 ALA A N 1
ATOM 631 C CA . ALA A 1 82 ? 3.285 10.046 -9.429 1.00 88.19 82 ALA A CA 1
ATOM 632 C C . ALA A 1 82 ? 3.093 10.149 -7.907 1.00 88.19 82 ALA A C 1
ATOM 634 O O . ALA A 1 82 ? 1.999 10.478 -7.464 1.00 88.19 82 ALA A O 1
ATOM 635 N N . MET A 1 83 ? 4.141 9.910 -7.108 1.00 87.69 83 MET A N 1
ATOM 636 C CA . MET A 1 83 ? 4.079 10.070 -5.649 1.00 87.69 83 MET A CA 1
ATOM 637 C C . MET A 1 83 ? 3.835 11.513 -5.213 1.00 87.69 83 MET A C 1
ATOM 639 O O . MET A 1 83 ? 3.083 11.726 -4.270 1.00 87.69 83 MET A O 1
ATOM 643 N N . GLU A 1 84 ? 4.451 12.492 -5.878 1.00 88.94 84 GLU A N 1
ATOM 644 C CA . GLU A 1 84 ? 4.233 13.916 -5.584 1.00 88.94 84 GLU A CA 1
ATOM 645 C C . GLU A 1 84 ? 2.810 14.381 -5.928 1.00 88.94 84 GLU A C 1
ATOM 647 O O . GLU A 1 84 ? 2.290 15.299 -5.298 1.00 88.94 84 GLU A O 1
ATOM 652 N N . GLU A 1 85 ? 2.190 13.759 -6.931 1.00 84.88 85 GLU A N 1
ATOM 653 C CA . GLU A 1 85 ? 0.849 14.098 -7.419 1.00 84.88 85 GLU A CA 1
ATOM 654 C C . GLU A 1 85 ? -0.288 13.357 -6.683 1.00 84.88 85 GLU A C 1
ATOM 656 O O . GLU A 1 85 ? -1.459 13.638 -6.955 1.00 84.88 85 GLU A O 1
ATOM 661 N N . SER A 1 86 ? 0.038 12.408 -5.793 1.00 74.00 86 SER A N 1
ATOM 662 C CA . SER A 1 86 ? -0.921 11.506 -5.126 1.00 74.00 86 SER A CA 1
ATOM 663 C C . SER A 1 86 ? -1.495 12.032 -3.816 1.00 74.00 86 SER A C 1
ATOM 665 O O . SER A 1 86 ? -0.765 12.693 -3.048 1.00 74.00 86 SER A O 1
#

Secondary structure (DSSP, 8-state):
----PPPHHHHHHHHTS-HHHHHHHHHHTTSS-TTSS---SS---S-GGG---------------STTPPP--HHHHHHHHHHHT-

Nearest PDB structures (foldseek):
  6f8d-assembly2_D  TM=1.608E-01  e=9.613E+00  Homo sapiens

Foldseek 3Di:
DDPDDDDPVVQVVVLVDDPVRVLVVCVVVVVDDSPPDDDPPVDDDPCCVVGGGDDDDDDADDDPDDPPDDDDCVSVVVVVVVVVVD

pLDDT: mean 88.68, std 9.29, range [41.69, 96.56]

Sequence (86 aa):
MMTGHLSPEAIEELKTIDTPTVCNAIEQFDVRGRIEGFFGMDIRCLLPELGSMVGYAITLTVDSTTPGIPRSDEVWHAWLKAMEES

Solvent-accessible surface area (backbone atoms only — not comparable to full-atom values): 6061 Å² total; per-residue (Å²): 130,91,79,71,78,74,52,73,68,58,47,57,55,54,44,74,53,55,69,68,62,55,50,52,49,38,47,75,67,66,74,54,59,92,89,54,96,69,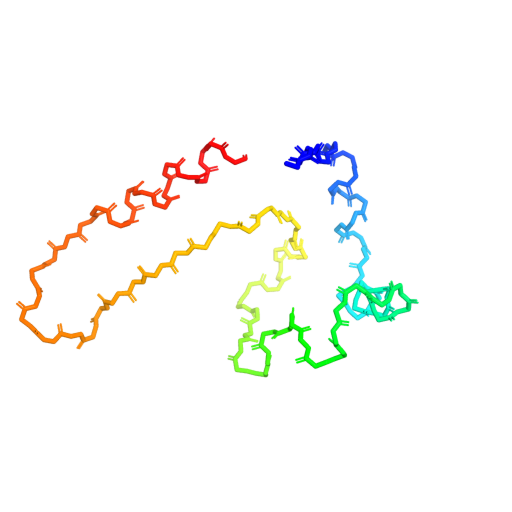79,67,89,86,60,74,84,90,60,68,90,77,56,74,82,72,81,84,90,81,89,85,86,86,83,92,76,68,81,93,65,76,93,70,64,62,68,57,52,51,50,55,53,50,59,74,75,102

Radius of gyration: 16.85 Å; Cα contacts (8 Å, |Δi|>4): 22; chains: 1; bounding box: 40×29×37 Å